Protein AF-A0A7J9NZX6-F1 (afdb_monomer_lite)

Organism: Methanococcus maripaludis (NCBI:txid39152)

Foldseek 3Di:
DDPLLVQLLLVQVPDQKDFLVNSVVRDVDDSVSSVVSVVVCVVVQQWDADVPDPRIIGGDPNVVVVNVVVVD

Structure (mmCIF, N/CA/C/O backbone):
data_AF-A0A7J9NZX6-F1
#
_entry.id   AF-A0A7J9NZX6-F1
#
loop_
_atom_site.group_PDB
_atom_site.id
_atom_site.type_symbol
_atom_site.label_atom_id
_atom_site.label_alt_id
_atom_site.label_comp_id
_atom_site.label_asym_id
_atom_site.label_entity_id
_atom_site.label_seq_id
_atom_site.pdbx_PDB_ins_code
_atom_site.Cartn_x
_atom_site.Cartn_y
_atom_site.Cartn_z
_atom_site.occupancy
_atom_site.B_iso_or_equiv
_atom_site.auth_seq_id
_atom_site.auth_comp_id
_atom_site.auth_asym_id
_atom_site.auth_atom_id
_atom_site.pdbx_PDB_model_num
ATOM 1 N N . MET A 1 1 ? 6.053 -8.588 6.817 1.00 88.62 1 MET A N 1
ATOM 2 C CA . MET A 1 1 ? 6.116 -7.675 5.660 1.00 88.62 1 MET A CA 1
ATOM 3 C C . MET A 1 1 ? 7.511 -7.751 5.050 1.00 88.62 1 MET A C 1
ATOM 5 O O . MET A 1 1 ? 8.485 -7.727 5.796 1.00 88.62 1 MET A O 1
ATOM 9 N N . LYS A 1 2 ? 7.621 -7.920 3.731 1.00 93.56 2 LYS A N 1
ATOM 10 C CA . LYS A 1 2 ? 8.898 -7.915 2.994 1.00 93.56 2 LYS A CA 1
ATOM 11 C C . LYS A 1 2 ? 9.464 -6.489 2.906 1.00 93.56 2 LYS A C 1
ATOM 13 O O . LYS A 1 2 ? 8.684 -5.544 3.001 1.00 93.56 2 LYS A O 1
ATOM 18 N N . PRO A 1 3 ? 10.772 -6.302 2.635 1.00 95.31 3 PRO A N 1
ATOM 19 C CA . PRO A 1 3 ? 11.358 -4.965 2.496 1.00 95.31 3 PRO A CA 1
ATOM 20 C C . PRO A 1 3 ? 10.633 -4.079 1.473 1.00 95.31 3 PRO A C 1
ATOM 22 O O . PRO A 1 3 ? 10.350 -2.923 1.755 1.00 95.31 3 PRO A O 1
ATOM 25 N N . SER A 1 4 ? 10.245 -4.647 0.327 1.00 95.00 4 SER A N 1
ATOM 26 C CA . SER A 1 4 ? 9.502 -3.922 -0.709 1.00 95.00 4 SER A CA 1
ATOM 27 C C . SER A 1 4 ? 8.081 -3.550 -0.296 1.00 95.00 4 SER A C 1
ATOM 29 O O . SER A 1 4 ? 7.583 -2.510 -0.694 1.00 95.00 4 SER A O 1
ATOM 31 N N . GLU A 1 5 ? 7.414 -4.400 0.485 1.00 97.19 5 GLU A N 1
ATOM 32 C CA . GLU A 1 5 ? 6.083 -4.104 1.024 1.00 97.19 5 GLU A CA 1
ATOM 33 C C . GLU A 1 5 ? 6.174 -2.985 2.065 1.00 97.19 5 GLU A C 1
ATOM 35 O O . GLU A 1 5 ? 5.358 -2.075 2.031 1.00 97.19 5 GLU A O 1
ATOM 40 N N . LYS A 1 6 ? 7.202 -3.003 2.923 1.00 96.56 6 LYS A N 1
ATOM 41 C CA . LYS A 1 6 ? 7.429 -1.970 3.941 1.00 96.56 6 LYS A CA 1
ATOM 42 C C . LYS A 1 6 ? 7.681 -0.597 3.326 1.00 96.56 6 LYS A C 1
ATOM 44 O O . LYS A 1 6 ? 6.968 0.343 3.645 1.00 96.56 6 LYS A O 1
ATOM 49 N N . GLU A 1 7 ? 8.633 -0.504 2.405 1.00 96.31 7 GLU A N 1
ATOM 50 C CA . GLU A 1 7 ? 8.997 0.767 1.763 1.00 96.31 7 GLU A CA 1
ATOM 51 C C . GLU A 1 7 ? 7.820 1.350 0.955 1.00 96.31 7 GLU A C 1
ATOM 53 O O . GLU A 1 7 ? 7.574 2.549 0.988 1.00 96.31 7 GLU A O 1
ATOM 58 N N . VAL A 1 8 ? 7.029 0.498 0.285 1.00 97.31 8 VAL A N 1
ATOM 59 C CA . VAL A 1 8 ? 5.800 0.929 -0.409 1.00 97.31 8 VAL A CA 1
ATOM 60 C C . VAL A 1 8 ? 4.703 1.345 0.574 1.00 97.31 8 VAL A C 1
ATOM 62 O O . VAL A 1 8 ? 3.948 2.269 0.282 1.00 97.31 8 VAL A O 1
ATOM 65 N N . PHE A 1 9 ? 4.595 0.682 1.725 1.00 97.25 9 PHE A N 1
ATOM 66 C CA . PHE A 1 9 ? 3.612 1.024 2.748 1.00 97.25 9 PHE A CA 1
ATOM 67 C C . PHE A 1 9 ? 3.917 2.373 3.408 1.00 97.25 9 PHE A C 1
ATOM 69 O O . PHE A 1 9 ? 3.014 3.173 3.620 1.00 97.25 9 PHE A O 1
ATOM 76 N N . GLU A 1 10 ? 5.188 2.682 3.648 1.00 96.00 10 GLU A N 1
ATOM 77 C CA . GLU A 1 10 ? 5.617 3.964 4.221 1.00 96.00 10 GLU A CA 1
ATOM 78 C C . GLU A 1 10 ? 5.298 5.165 3.314 1.00 96.00 10 GLU A C 1
ATOM 80 O O . GLU A 1 10 ? 5.126 6.277 3.810 1.00 96.00 10 GLU A O 1
ATOM 85 N N . LEU A 1 11 ? 5.102 4.961 2.002 1.00 96.88 11 LEU A N 1
ATOM 86 C CA . LEU A 1 11 ? 4.642 6.027 1.100 1.00 96.88 11 LEU A CA 1
ATOM 87 C C . LEU A 1 11 ? 3.293 6.621 1.526 1.00 96.88 11 LEU A C 1
ATOM 89 O O . LEU A 1 11 ? 3.017 7.781 1.213 1.00 96.88 11 LEU A O 1
ATOM 93 N N . PHE A 1 12 ? 2.466 5.850 2.237 1.00 96.06 12 PHE A N 1
ATOM 94 C CA . PHE A 1 12 ? 1.167 6.294 2.732 1.00 96.06 12 PHE A CA 1
ATOM 95 C C . PHE A 1 12 ? 1.247 7.255 3.928 1.00 96.06 12 PHE A C 1
ATOM 97 O O . PHE A 1 12 ? 0.234 7.857 4.268 1.00 96.06 12 PHE A O 1
ATOM 104 N N . LEU A 1 13 ? 2.428 7.460 4.529 1.00 93.81 13 LEU A N 1
ATOM 105 C CA . LEU A 1 13 ? 2.633 8.496 5.555 1.00 93.81 13 LEU A CA 1
ATOM 106 C C . LEU A 1 13 ? 2.452 9.912 4.993 1.00 93.81 13 LEU A C 1
ATOM 108 O O . LEU A 1 13 ? 2.038 10.825 5.698 1.00 93.81 13 LEU A O 1
ATOM 112 N N . ILE A 1 14 ? 2.759 10.093 3.707 1.00 91.75 14 ILE A N 1
ATOM 113 C CA . ILE A 1 14 ? 2.726 11.398 3.032 1.00 91.75 14 ILE A CA 1
ATOM 114 C C . ILE A 1 14 ? 1.767 11.433 1.835 1.00 91.75 14 ILE A C 1
ATOM 116 O O . ILE A 1 14 ? 1.339 12.511 1.427 1.00 91.75 14 ILE A O 1
ATOM 120 N N . ASN A 1 15 ? 1.399 10.278 1.268 1.00 90.69 15 ASN A N 1
ATOM 121 C CA . ASN A 1 15 ? 0.496 10.184 0.122 1.00 90.69 15 ASN A CA 1
ATOM 122 C C . ASN A 1 15 ? -0.835 9.547 0.527 1.00 90.69 15 ASN A C 1
ATOM 124 O O . ASN A 1 15 ? -0.875 8.390 0.934 1.00 90.69 15 ASN A O 1
ATOM 128 N N . GLN A 1 16 ? -1.948 10.252 0.305 1.00 86.69 16 GLN A N 1
ATOM 129 C CA . GLN A 1 16 ? -3.280 9.688 0.559 1.00 86.69 16 GLN A CA 1
ATOM 130 C C . GLN A 1 16 ? -3.611 8.509 -0.365 1.00 86.69 16 GLN A C 1
ATOM 132 O O . GLN A 1 16 ? -4.345 7.611 0.032 1.00 86.69 16 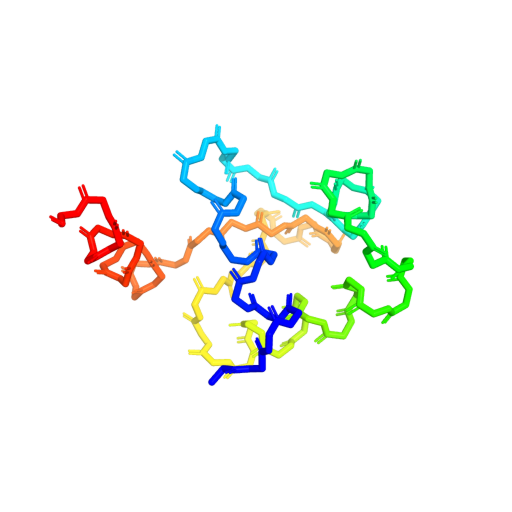GLN A O 1
ATOM 137 N N . ILE A 1 17 ? -3.087 8.507 -1.596 1.00 94.94 17 ILE A N 1
ATOM 138 C CA . ILE A 1 17 ? -3.327 7.461 -2.595 1.00 94.94 17 ILE A CA 1
ATOM 139 C C . ILE A 1 17 ? -1.995 7.034 -3.207 1.00 94.94 17 ILE A C 1
ATOM 141 O O . ILE A 1 17 ? -1.235 7.872 -3.690 1.00 94.94 17 ILE A O 1
ATOM 145 N N . VAL A 1 18 ? -1.752 5.725 -3.269 1.00 96.94 18 VAL A N 1
ATOM 146 C CA . VAL A 1 18 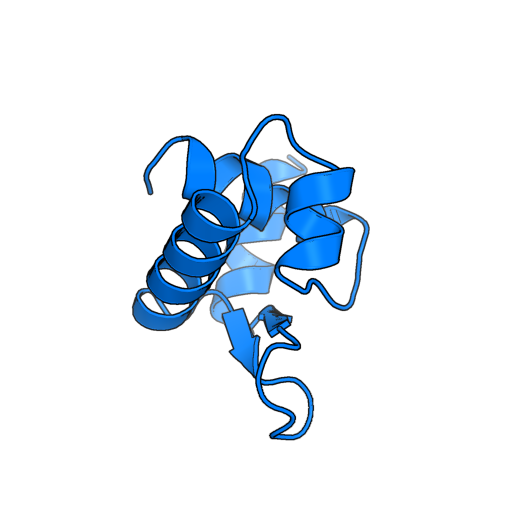? -0.569 5.147 -3.921 1.00 96.94 18 VAL A CA 1
ATOM 147 C C . VAL A 1 18 ? -1.009 4.213 -5.046 1.00 96.94 18 VAL A C 1
ATOM 149 O O . VAL A 1 18 ? -1.952 3.433 -4.918 1.00 96.94 18 VAL A O 1
ATOM 152 N N . THR A 1 19 ? -0.313 4.296 -6.176 1.00 97.25 19 THR A N 1
ATOM 153 C CA . THR A 1 19 ? -0.456 3.391 -7.326 1.00 97.25 19 THR A CA 1
ATOM 154 C C . THR A 1 19 ? 0.882 2.703 -7.590 1.00 97.25 19 THR A C 1
ATOM 156 O O . THR A 1 19 ? 1.917 3.162 -7.107 1.00 97.25 19 THR A O 1
ATOM 159 N N . ALA A 1 20 ? 0.904 1.624 -8.379 1.00 97.19 20 ALA A N 1
ATOM 160 C CA . ALA A 1 20 ? 2.171 0.964 -8.710 1.00 97.19 20 ALA A CA 1
ATOM 161 C C . ALA A 1 20 ? 3.173 1.885 -9.448 1.00 97.19 20 ALA A C 1
ATOM 163 O O . ALA A 1 20 ? 4.340 1.858 -9.070 1.00 97.19 20 ALA A O 1
ATOM 164 N N . PRO A 1 21 ? 2.763 2.734 -10.418 1.00 97.31 21 PRO A N 1
ATOM 165 C CA . PRO A 1 21 ? 3.664 3.723 -11.020 1.00 97.31 21 PRO A CA 1
ATOM 166 C C . PRO A 1 21 ? 4.185 4.776 -10.033 1.00 97.31 21 PRO A C 1
ATOM 168 O O . PRO A 1 21 ? 5.353 5.142 -10.095 1.00 97.31 21 PRO A O 1
ATOM 171 N N . ILE A 1 22 ? 3.348 5.244 -9.096 1.00 96.38 22 ILE A N 1
ATOM 172 C CA . ILE A 1 22 ? 3.796 6.174 -8.042 1.00 96.38 22 ILE A CA 1
ATOM 173 C C . ILE A 1 22 ? 4.831 5.489 -7.145 1.00 96.38 22 ILE A C 1
ATOM 175 O O . ILE A 1 22 ? 5.872 6.065 -6.849 1.00 96.38 22 ILE A O 1
ATOM 179 N N . ALA A 1 23 ? 4.572 4.244 -6.746 1.00 97.31 23 ALA A N 1
ATOM 180 C CA . ALA A 1 23 ? 5.502 3.471 -5.938 1.00 97.31 23 ALA A CA 1
ATOM 181 C C . ALA A 1 23 ? 6.828 3.194 -6.666 1.00 97.31 23 ALA A C 1
ATOM 183 O O . ALA A 1 23 ? 7.876 3.255 -6.036 1.00 97.31 23 ALA A O 1
ATOM 184 N N . GLU A 1 24 ? 6.814 2.931 -7.975 1.00 98.06 24 GLU A N 1
ATOM 185 C CA . GLU A 1 24 ? 8.042 2.788 -8.773 1.00 98.06 24 GLU A CA 1
ATOM 186 C C . GLU A 1 24 ? 8.837 4.097 -8.840 1.00 98.06 24 GLU A C 1
ATOM 188 O O . GLU A 1 24 ? 10.058 4.074 -8.748 1.00 98.06 24 GLU A O 1
ATOM 193 N N . LEU A 1 25 ? 8.158 5.241 -8.961 1.00 97.19 25 LEU A N 1
ATOM 194 C CA . LEU A 1 25 ? 8.816 6.547 -9.011 1.00 97.19 25 LEU A CA 1
ATOM 195 C C . LEU A 1 25 ? 9.466 6.933 -7.674 1.00 97.19 25 LEU A C 1
ATOM 197 O O . LEU A 1 25 ? 10.512 7.578 -7.661 1.00 97.19 25 LEU A O 1
ATOM 201 N N . LEU A 1 26 ? 8.823 6.580 -6.558 1.00 96.31 26 LEU A N 1
ATOM 202 C CA . LEU A 1 26 ? 9.217 7.011 -5.213 1.00 96.31 26 LEU A CA 1
ATOM 203 C C . LEU A 1 26 ? 10.077 5.992 -4.456 1.00 96.31 26 LEU A C 1
ATOM 205 O O . LEU A 1 26 ? 10.542 6.282 -3.358 1.00 96.31 26 LEU A O 1
ATOM 209 N N . THR A 1 27 ? 10.293 4.807 -5.023 1.00 94.31 27 THR A N 1
ATOM 210 C CA . THR A 1 27 ? 11.137 3.762 -4.432 1.00 94.31 27 THR A CA 1
ATOM 211 C C . THR A 1 27 ? 12.187 3.306 -5.436 1.00 94.31 27 THR A C 1
ATOM 213 O O . THR A 1 27 ? 12.175 3.675 -6.606 1.00 94.31 27 THR A O 1
ATOM 216 N N . ARG A 1 28 ? 13.109 2.448 -5.003 1.00 94.44 28 ARG A N 1
ATOM 217 C CA . ARG A 1 28 ? 14.089 1.816 -5.905 1.00 94.44 28 ARG A CA 1
ATOM 218 C C . ARG A 1 28 ? 13.557 0.583 -6.648 1.00 94.44 28 ARG A C 1
ATOM 220 O O . ARG A 1 28 ? 14.325 -0.092 -7.339 1.00 94.44 28 ARG A O 1
ATOM 227 N N . TYR A 1 29 ? 12.293 0.206 -6.445 1.00 96.81 29 TYR A N 1
ATOM 228 C CA . TYR A 1 29 ? 11.735 -1.027 -6.996 1.00 96.81 29 TYR A CA 1
ATOM 229 C C . TYR A 1 29 ? 11.117 -0.806 -8.374 1.00 96.81 29 TYR A C 1
ATOM 231 O O . TYR A 1 29 ? 10.460 0.192 -8.629 1.00 96.81 29 TYR A O 1
ATOM 239 N N . LYS A 1 30 ? 11.277 -1.801 -9.252 1.00 97.44 30 LYS A N 1
ATOM 240 C CA . LYS A 1 30 ? 10.609 -1.826 -10.560 1.00 97.44 30 LYS A CA 1
ATOM 241 C C . LYS A 1 30 ? 9.100 -2.010 -10.407 1.00 97.44 30 LYS A C 1
ATOM 243 O O . LYS A 1 30 ? 8.650 -2.667 -9.464 1.00 97.44 30 LYS A O 1
ATOM 248 N N . LEU A 1 31 ? 8.345 -1.584 -11.417 1.00 97.31 31 LEU A N 1
ATOM 249 C CA . LEU A 1 31 ? 6.883 -1.636 -11.463 1.00 97.31 31 LEU A CA 1
ATOM 250 C C . LEU A 1 31 ? 6.282 -2.966 -10.986 1.00 97.31 31 LEU A C 1
ATOM 252 O O . LEU A 1 31 ? 5.352 -2.979 -10.183 1.00 97.31 31 LEU A O 1
ATOM 256 N N . ASP A 1 32 ? 6.812 -4.104 -11.440 1.00 97.62 32 ASP A N 1
ATOM 257 C CA . ASP A 1 32 ? 6.279 -5.425 -11.076 1.00 97.62 32 ASP A CA 1
ATOM 258 C C . ASP A 1 32 ? 6.561 -5.823 -9.622 1.00 97.62 32 ASP A C 1
ATOM 260 O O . ASP A 1 32 ? 5.816 -6.602 -9.022 1.00 97.62 32 ASP A O 1
ATOM 264 N N . ALA A 1 33 ? 7.633 -5.303 -9.024 1.00 97.75 33 ALA A N 1
ATOM 265 C CA . ALA A 1 33 ? 7.869 -5.449 -7.594 1.00 97.75 33 ALA A CA 1
ATOM 266 C C . ALA A 1 33 ? 6.898 -4.564 -6.795 1.00 97.75 33 ALA A C 1
ATOM 268 O O . ALA A 1 33 ? 6.302 -5.057 -5.841 1.00 97.75 33 ALA A O 1
ATOM 269 N N . CYS A 1 34 ? 6.641 -3.329 -7.238 1.00 98.06 34 CYS A N 1
ATOM 270 C CA . CYS A 1 34 ? 5.650 -2.440 -6.622 1.00 98.06 34 CYS A CA 1
ATOM 271 C C . CYS A 1 34 ? 4.223 -3.005 -6.701 1.00 98.06 34 CYS A C 1
ATOM 273 O O . CYS A 1 34 ? 3.505 -3.001 -5.704 1.00 98.06 34 CYS A O 1
ATOM 275 N N . LYS A 1 35 ? 3.817 -3.574 -7.847 1.00 97.75 35 LYS A N 1
ATOM 276 C CA . LYS A 1 35 ? 2.522 -4.265 -7.994 1.00 97.75 35 LYS A CA 1
ATOM 277 C C . LYS A 1 35 ? 2.376 -5.413 -6.997 1.00 97.75 35 LYS A C 1
ATOM 279 O O . LYS A 1 35 ? 1.349 -5.523 -6.335 1.00 97.75 35 LYS A O 1
ATOM 284 N N . ARG A 1 36 ? 3.405 -6.261 -6.877 1.00 97.94 36 ARG A N 1
ATOM 285 C CA . ARG A 1 36 ? 3.405 -7.384 -5.925 1.00 97.94 36 ARG A CA 1
ATOM 286 C C . ARG A 1 36 ? 3.391 -6.908 -4.476 1.00 97.94 36 ARG A C 1
ATOM 288 O O . ARG A 1 36 ? 2.701 -7.510 -3.665 1.00 97.94 36 ARG A O 1
ATOM 295 N N . ALA A 1 37 ? 4.104 -5.826 -4.169 1.00 98.06 37 ALA A N 1
ATOM 296 C CA . ALA A 1 37 ? 4.089 -5.210 -2.849 1.00 98.06 37 ALA A CA 1
ATOM 297 C C . ALA A 1 37 ? 2.689 -4.692 -2.483 1.00 98.06 37 ALA A C 1
ATOM 2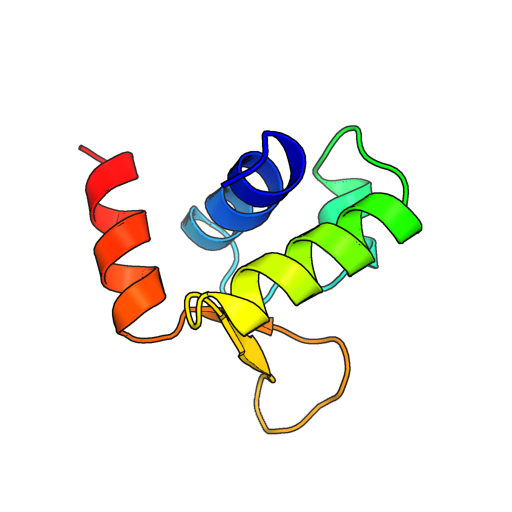99 O O . ALA A 1 37 ? 2.162 -5.060 -1.440 1.00 98.06 37 ALA A O 1
ATOM 300 N N . LEU A 1 38 ? 2.045 -3.921 -3.365 1.00 97.69 38 LEU A N 1
ATOM 301 C CA . LEU A 1 38 ? 0.677 -3.428 -3.155 1.00 97.69 38 LEU A CA 1
ATOM 302 C C . LEU A 1 38 ? -0.336 -4.572 -3.025 1.00 97.69 38 LEU A C 1
ATOM 304 O O . LEU A 1 38 ? -1.235 -4.512 -2.190 1.00 97.69 38 LEU A O 1
ATOM 308 N N . LEU A 1 39 ? -0.182 -5.641 -3.811 1.00 97.19 39 LEU A N 1
ATOM 309 C CA . LEU A 1 39 ? -1.022 -6.828 -3.668 1.00 97.19 39 LEU A CA 1
ATOM 310 C C . LE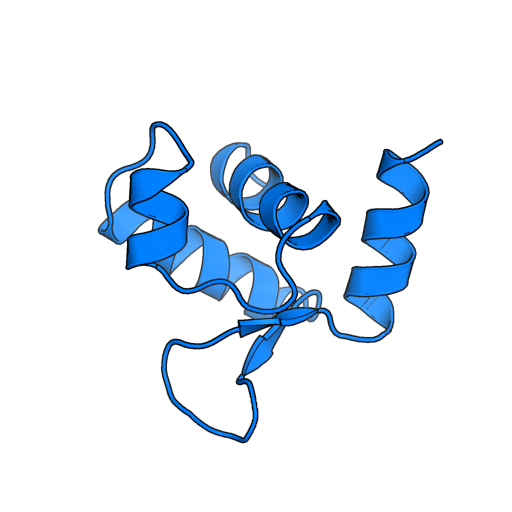U A 1 39 ? -0.835 -7.486 -2.294 1.00 97.19 39 LEU A C 1
ATOM 312 O O . LEU A 1 39 ? -1.828 -7.735 -1.619 1.00 97.19 39 LEU A O 1
ATOM 316 N N . GLY A 1 40 ? 0.410 -7.684 -1.850 1.00 97.75 40 GLY A N 1
ATOM 317 C CA . GLY A 1 40 ? 0.706 -8.250 -0.531 1.00 97.75 40 GLY A CA 1
ATOM 318 C C . GLY A 1 40 ? 0.167 -7.393 0.619 1.00 97.75 40 GLY A C 1
ATOM 319 O O . GLY A 1 40 ? -0.435 -7.916 1.551 1.00 97.75 40 GLY A O 1
ATOM 320 N N . LEU A 1 41 ? 0.294 -6.066 0.534 1.00 98.06 41 LEU A N 1
ATOM 321 C CA . LEU A 1 41 ? -0.283 -5.146 1.522 1.00 98.06 41 LEU A CA 1
ATOM 322 C C . LEU A 1 41 ? -1.818 -5.210 1.553 1.00 98.06 41 LEU A C 1
ATOM 324 O O . LEU A 1 41 ? -2.416 -5.129 2.627 1.00 98.06 41 LEU A O 1
ATOM 328 N N . LYS A 1 42 ? -2.459 -5.384 0.389 1.00 96.88 42 LYS A N 1
ATOM 329 C CA . LYS A 1 42 ? -3.911 -5.581 0.287 1.00 96.88 42 LYS A CA 1
ATOM 330 C C . LYS A 1 42 ? -4.347 -6.926 0.873 1.00 96.88 42 LYS A C 1
ATOM 332 O O . LYS A 1 42 ? -5.363 -6.974 1.556 1.00 96.88 42 LYS A O 1
ATOM 337 N N . GLU A 1 43 ? -3.595 -8.000 0.640 1.00 97.00 43 GLU A N 1
ATOM 338 C CA . GLU A 1 43 ? -3.841 -9.322 1.241 1.00 97.00 43 GLU A CA 1
ATOM 339 C C . GLU A 1 43 ? -3.688 -9.303 2.770 1.00 97.00 43 GLU A C 1
ATOM 341 O O . GLU A 1 43 ? -4.410 -10.005 3.468 1.00 97.00 43 GLU A O 1
ATOM 346 N N . MET A 1 44 ? -2.801 -8.454 3.300 1.00 97.38 44 MET A N 1
ATOM 347 C CA . MET A 1 44 ? -2.667 -8.196 4.741 1.00 97.38 44 MET A CA 1
ATOM 348 C C . MET A 1 44 ? -3.745 -7.251 5.301 1.00 97.38 44 MET A C 1
ATOM 350 O O . MET A 1 44 ? -3.743 -6.966 6.502 1.00 97.38 44 MET A O 1
ATOM 354 N N . GLU A 1 45 ? -4.654 -6.763 4.451 1.00 97.56 45 GLU A N 1
ATOM 355 C CA . GLU A 1 45 ? -5.719 -5.807 4.777 1.00 97.56 45 GLU A CA 1
ATOM 356 C C . GLU A 1 45 ? -5.206 -4.458 5.295 1.00 97.56 45 GLU A C 1
ATOM 358 O O . GLU A 1 45 ? -5.918 -3.758 6.011 1.00 97.56 45 GLU A O 1
ATOM 363 N N . LEU A 1 46 ? -3.970 -4.081 4.961 1.00 97.56 46 LEU A N 1
ATOM 364 C CA . LEU A 1 46 ? -3.399 -2.786 5.347 1.00 97.56 46 LEU A CA 1
ATOM 365 C C . LEU A 1 46 ? -3.800 -1.677 4.371 1.00 97.56 46 LEU A C 1
ATOM 367 O O . LEU A 1 46 ? -3.840 -0.508 4.736 1.00 97.56 46 LEU A O 1
ATOM 371 N N . ILE A 1 47 ? -4.118 -2.041 3.129 1.00 97.38 47 ILE A N 1
ATOM 372 C CA . ILE A 1 47 ? -4.588 -1.114 2.099 1.00 97.38 47 ILE A CA 1
ATOM 373 C C . ILE A 1 47 ? -5.774 -1.715 1.336 1.00 97.38 47 ILE A C 1
ATOM 375 O O . ILE A 1 47 ? -5.932 -2.933 1.258 1.00 97.38 47 ILE A O 1
ATOM 379 N N . THR A 1 48 ? -6.600 -0.865 0.733 1.00 97.12 48 THR A N 1
ATOM 380 C CA . THR A 1 48 ? -7.747 -1.256 -0.099 1.00 97.12 48 THR A CA 1
ATOM 381 C C . THR A 1 48 ? -7.840 -0.395 -1.358 1.00 97.12 48 THR A C 1
ATOM 383 O O . THR A 1 48 ? -7.105 0.578 -1.502 1.00 97.12 48 THR A O 1
ATOM 386 N N . LEU A 1 49 ? -8.713 -0.761 -2.299 1.00 96.12 49 LEU A N 1
ATOM 387 C CA . LEU A 1 49 ? -8.910 0.002 -3.532 1.00 96.12 49 LEU A CA 1
ATOM 388 C C . LEU A 1 49 ? -9.656 1.315 -3.260 1.00 96.12 49 LEU A C 1
ATOM 390 O O . LEU A 1 49 ? -10.732 1.321 -2.663 1.00 96.12 49 LEU A O 1
ATOM 394 N N . ALA A 1 50 ? -9.123 2.418 -3.778 1.00 92.81 50 ALA A N 1
ATOM 395 C CA . ALA A 1 50 ? -9.723 3.740 -3.671 1.00 92.81 50 ALA A CA 1
ATOM 396 C C . ALA A 1 50 ? -10.978 3.834 -4.555 1.00 92.81 50 ALA A C 1
ATOM 398 O O . ALA A 1 50 ? -10.887 3.809 -5.786 1.00 92.81 50 ALA A O 1
ATOM 399 N N . GLY A 1 51 ? -12.164 3.928 -3.945 1.00 82.62 51 GLY A N 1
ATOM 400 C CA . GLY A 1 51 ? -13.433 4.104 -4.669 1.00 82.62 51 GLY A CA 1
ATOM 401 C C . GLY A 1 51 ? -13.719 3.022 -5.721 1.00 82.62 51 GLY A C 1
ATOM 402 O O . GLY A 1 51 ? -14.316 3.318 -6.752 1.00 82.62 51 GLY A O 1
ATOM 403 N N . GLY A 1 52 ? -13.220 1.796 -5.516 1.00 74.19 52 GLY A N 1
ATOM 404 C CA . GLY A 1 52 ? -13.367 0.684 -6.463 1.00 74.19 52 GLY A CA 1
ATOM 405 C C . GLY A 1 52 ? -12.541 0.806 -7.752 1.00 74.19 52 GLY A C 1
ATOM 406 O O . GLY A 1 52 ? -12.651 -0.055 -8.625 1.00 74.19 52 GLY A O 1
ATOM 407 N N . LYS A 1 53 ? -11.695 1.838 -7.896 1.00 81.06 53 LYS A N 1
ATOM 408 C CA . LYS A 1 53 ? -10.819 1.996 -9.064 1.00 81.06 53 LYS A CA 1
ATOM 409 C C . LYS A 1 53 ? -9.631 1.045 -8.966 1.00 81.06 53 LYS A C 1
ATOM 411 O O . LYS A 1 53 ? -8.828 1.126 -8.037 1.00 81.06 53 LYS A O 1
ATOM 416 N N . ALA A 1 54 ? -9.497 0.160 -9.950 1.00 83.56 54 ALA A N 1
ATOM 417 C CA . ALA A 1 54 ? -8.384 -0.778 -10.016 1.00 83.56 54 ALA A CA 1
ATOM 418 C C . ALA A 1 54 ? -7.033 -0.040 -10.043 1.00 83.56 54 ALA A C 1
ATOM 420 O O . ALA A 1 54 ? -6.839 0.895 -10.817 1.00 83.56 54 ALA A O 1
ATOM 421 N N . GLY A 1 55 ? -6.095 -0.475 -9.198 1.00 88.56 55 GLY A N 1
ATOM 422 C CA . GLY A 1 55 ? -4.719 0.033 -9.172 1.00 88.56 55 GLY A CA 1
ATOM 423 C C . GLY A 1 55 ? -4.480 1.296 -8.337 1.00 88.56 55 GLY A C 1
ATOM 424 O O . GLY A 1 55 ? -3.321 1.683 -8.189 1.00 88.56 55 GLY A O 1
ATOM 425 N N . TYR A 1 56 ? -5.527 1.902 -7.769 1.00 95.56 56 TYR A N 1
ATOM 426 C CA . TYR A 1 56 ? -5.423 3.003 -6.808 1.00 95.56 56 TYR A CA 1
ATOM 427 C C . TYR A 1 56 ? -5.671 2.465 -5.409 1.00 95.56 56 TYR A C 1
ATOM 429 O O . TYR A 1 56 ? -6.721 1.873 -5.169 1.00 95.56 56 TYR A O 1
ATOM 437 N N . TYR A 1 57 ? -4.728 2.671 -4.498 1.00 97.69 57 TYR A N 1
ATOM 438 C CA . TYR A 1 57 ? -4.800 2.131 -3.148 1.00 97.69 57 TYR A CA 1
ATOM 439 C C . TYR A 1 57 ? -4.832 3.243 -2.106 1.00 97.69 57 TYR A C 1
ATOM 441 O O . TYR A 1 57 ? -4.176 4.266 -2.285 1.00 97.69 57 TYR A O 1
ATOM 449 N N . ILE A 1 58 ? -5.578 3.010 -1.029 1.00 97.44 58 ILE A N 1
ATOM 450 C CA . ILE A 1 58 ? -5.653 3.834 0.186 1.00 97.44 58 ILE A CA 1
ATOM 451 C C . ILE A 1 58 ? -5.427 2.943 1.415 1.00 97.44 58 ILE A C 1
ATOM 453 O O . ILE A 1 58 ? -5.726 1.745 1.333 1.00 97.44 58 ILE A O 1
ATOM 457 N N . PRO A 1 59 ? -4.941 3.475 2.548 1.00 97.38 59 PRO A N 1
ATOM 458 C CA . PRO A 1 59 ? -4.891 2.729 3.800 1.00 97.38 59 PRO A CA 1
ATOM 459 C C . PRO A 1 59 ? -6.291 2.290 4.247 1.00 97.38 59 PRO A C 1
ATOM 461 O O . PRO A 1 59 ? -7.284 2.974 4.004 1.00 97.38 59 PRO A O 1
ATOM 464 N N . THR A 1 60 ? -6.381 1.129 4.886 1.00 97.25 60 THR A N 1
ATOM 465 C CA . THR A 1 60 ? -7.556 0.762 5.693 1.00 97.25 60 THR A CA 1
ATOM 466 C C . THR A 1 60 ? -7.409 1.339 7.102 1.00 97.25 60 THR A C 1
ATOM 468 O O . THR A 1 60 ? -6.325 1.779 7.470 1.00 97.25 60 THR A O 1
ATOM 471 N N . GLU A 1 61 ? -8.441 1.246 7.945 1.00 97.00 61 GLU A N 1
ATOM 472 C CA . GLU A 1 61 ? -8.323 1.594 9.374 1.00 97.00 61 GLU A CA 1
ATOM 473 C C . GLU A 1 61 ? -7.175 0.829 10.065 1.00 97.00 61 GLU A C 1
ATOM 475 O O . GLU A 1 61 ? -6.378 1.398 10.811 1.00 97.00 61 GLU A O 1
ATOM 480 N N . LYS A 1 62 ? -7.034 -0.469 9.758 1.00 97.00 62 LYS A N 1
ATOM 481 C CA . LYS A 1 62 ? -5.912 -1.300 10.216 1.00 97.00 62 LYS 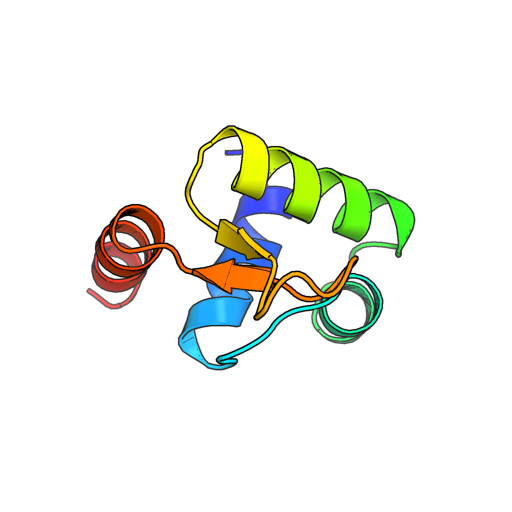A CA 1
ATOM 482 C C . LYS A 1 62 ? -4.575 -0.748 9.713 1.00 97.00 62 LYS A C 1
ATOM 484 O O . LYS A 1 62 ? -3.633 -0.648 10.490 1.00 97.00 62 LYS A O 1
ATOM 489 N N . GLY A 1 63 ? -4.506 -0.370 8.438 1.00 97.19 63 GLY A N 1
ATOM 490 C CA . GLY A 1 63 ? -3.334 0.260 7.835 1.00 97.19 63 GLY A CA 1
ATOM 491 C C . GLY A 1 63 ? -2.939 1.567 8.511 1.00 97.19 63 GLY A C 1
ATOM 492 O O . GLY A 1 63 ? -1.784 1.730 8.884 1.00 97.19 63 GLY A O 1
ATOM 493 N N . GLU A 1 64 ? -3.888 2.472 8.737 1.00 96.12 64 GLU A N 1
ATOM 494 C CA . GLU A 1 64 ? -3.639 3.741 9.430 1.00 96.12 64 GLU A CA 1
ATOM 495 C C . GLU A 1 64 ? -3.099 3.527 10.847 1.00 96.12 64 GLU A C 1
ATOM 497 O O . GLU A 1 64 ? -2.174 4.217 11.274 1.00 96.12 64 GLU A O 1
ATOM 502 N N . ASN A 1 65 ? -3.636 2.545 11.574 1.00 95.69 65 ASN A N 1
ATOM 503 C CA . ASN A 1 65 ? -3.146 2.202 12.906 1.00 95.69 65 ASN A CA 1
ATOM 504 C C . ASN A 1 65 ? -1.718 1.639 12.883 1.00 95.69 65 ASN A C 1
ATOM 506 O O . ASN A 1 65 ? -0.962 1.891 13.819 1.00 95.69 65 ASN A O 1
ATOM 510 N N . GLU A 1 66 ? -1.331 0.904 11.838 1.0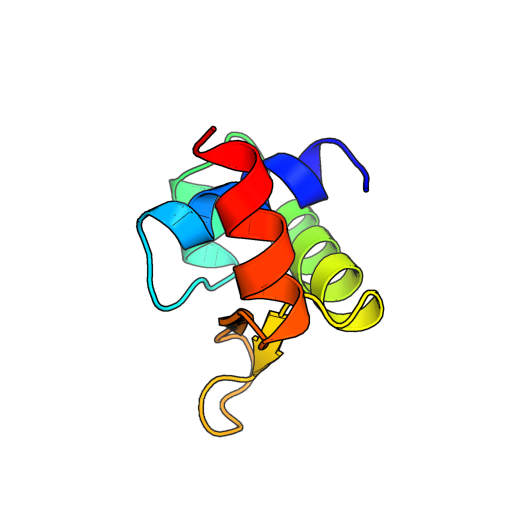0 95.44 66 GLU A N 1
ATOM 511 C CA . GLU A 1 66 ? 0.058 0.470 11.658 1.00 95.44 66 GLU A CA 1
ATOM 512 C C . GLU A 1 66 ? 0.977 1.630 11.254 1.00 95.44 66 GLU A C 1
ATOM 514 O O . GLU A 1 66 ? 2.080 1.732 11.783 1.00 95.44 66 GLU A O 1
ATOM 519 N N . LEU A 1 67 ? 0.527 2.537 10.381 1.00 94.75 67 LEU A N 1
ATOM 520 C CA . LEU A 1 67 ? 1.304 3.708 9.956 1.00 94.75 67 LEU A CA 1
ATOM 521 C C . LEU A 1 67 ? 1.641 4.631 11.136 1.00 94.75 67 LEU A C 1
ATOM 523 O O . LEU A 1 67 ? 2.790 5.039 11.281 1.00 94.75 67 LEU A O 1
ATOM 527 N N . LYS A 1 68 ? 0.689 4.862 12.049 1.00 93.12 68 LYS A N 1
ATOM 528 C CA . LYS A 1 68 ? 0.908 5.660 13.273 1.00 93.12 68 LYS A CA 1
ATOM 529 C C . LYS A 1 68 ? 2.006 5.107 14.186 1.00 93.12 68 LYS A C 1
ATOM 531 O O . LYS A 1 68 ? 2.602 5.861 14.944 1.00 93.12 68 LYS A O 1
ATOM 536 N N . LYS A 1 69 ? 2.279 3.797 14.140 1.00 92.12 69 LYS A N 1
ATOM 537 C CA . LYS A 1 69 ? 3.362 3.176 14.925 1.00 92.12 69 LYS A CA 1
ATOM 538 C C . LYS A 1 69 ? 4.747 3.450 14.338 1.00 92.12 69 LYS A C 1
ATOM 540 O O . LYS A 1 69 ? 5.728 3.193 15.021 1.00 92.12 69 LYS A O 1
ATOM 545 N N . ILE A 1 70 ? 4.823 3.889 13.080 1.00 84.62 70 ILE A N 1
ATOM 546 C CA . ILE A 1 70 ? 6.075 4.199 12.375 1.00 84.62 70 ILE A CA 1
ATOM 547 C C . ILE A 1 70 ? 6.474 5.666 12.595 1.00 84.62 70 ILE A C 1
ATOM 549 O O . ILE A 1 70 ? 7.659 5.978 12.585 1.00 84.62 70 ILE A O 1
ATOM 553 N N . GLU A 1 71 ? 5.503 6.561 12.807 1.00 69.69 71 GLU A N 1
ATOM 554 C CA . GLU A 1 71 ? 5.751 7.984 13.097 1.00 69.69 71 GLU A CA 1
ATOM 555 C C . GLU A 1 71 ? 6.306 8.256 14.511 1.00 69.69 71 GLU A C 1
ATOM 557 O O . GLU A 1 71 ? 6.768 9.368 14.771 1.00 69.69 71 GLU A O 1
ATOM 562 N N . LEU A 1 72 ? 6.249 7.268 15.414 1.00 52.19 72 LEU A N 1
ATOM 563 C CA . LEU A 1 72 ? 6.700 7.333 16.814 1.00 52.19 72 LEU A CA 1
ATOM 564 C C . LEU A 1 72 ? 8.096 6.726 16.996 1.00 52.19 72 LEU A C 1
ATOM 566 O O . LEU A 1 72 ? 8.869 7.303 17.795 1.00 52.19 72 LEU A O 1
#

Radius of gyration: 10.83 Å; chains: 1; bounding box: 28×21×28 Å

Secondary structure (DSSP, 8-state):
--HHHHHHHHGGGT-S-EEHHHHHHHSSS-HHHHHHHHHHHHHTTSEEEGGG-TTEEEE-HHHHHHHTTT--

Sequence (72 aa):
MKPSEKEVFELFLINQIVTAPIAELLTRYKLDACKRALLGLKEMELITLAGGKAGYYIPTEKGENELKKIEL

pLDDT: mean 93.97, std 7.32, range [52.19, 98.06]